Protein AF-A0AAV6MBS1-F1 (afdb_monomer_lite)

Radius of gyration: 17.61 Å; chains: 1; bounding box: 36×24×51 Å

InterPro domains:
  IPR006297 Elongation factor 4 [PTHR43512] (8-75)
  IPR013842 GTP-binding protein LepA, C-terminal [PF06421] (8-85)

Foldseek 3Di:
DVVQAVVVVVVLVVDDAAQEKDKDFDDDPPDTPDIDIRDHDDDPPCPPVDDDPPVVVVVSVVVSVVVRVVVVVVVVVVVVVVVVVVD

pLDDT: mean 77.74, std 15.32, range [30.72, 92.12]

Organism: NCBI:txid37648

Secondary structure (DSSP, 8-state):
-HHHHHHHHHHHHHSPPPSS-EEEEEEETTEEEEEEEEPPP---TTTT--S--HHHHHHHHHHHHHHHHHHHHHHHHHHHHHHHTT-

Sequence (87 aa):
MHHSITRIQSINKQIWQQMFEITIQAAFGSKIIARETISATRKNVLAKCYGGDVTRKRKLLEKQKEGKKWMNGLDLLIFLRKQFMKF

Structure (mmCIF, N/CA/C/O backbone):
data_AF-A0AAV6MBS1-F1
#
_entry.id   AF-A0AAV6MBS1-F1
#
loop_
_atom_site.group_PDB
_atom_site.id
_atom_site.type_symbol
_atom_site.label_atom_id
_atom_site.label_alt_id
_atom_site.label_comp_id
_atom_site.label_asym_id
_atom_site.label_entity_id
_atom_site.label_seq_id
_atom_site.pdbx_PDB_ins_code
_atom_site.Cartn_x
_atom_site.Cartn_y
_atom_site.Cartn_z
_atom_site.occupancy
_atom_site.B_iso_or_equiv
_atom_site.auth_seq_id
_atom_site.auth_comp_id
_atom_site.auth_asym_id
_atom_site.auth_atom_id
_atom_site.pdbx_PDB_model_num
ATOM 1 N N . MET A 1 1 ? -18.257 5.275 20.135 1.00 58.53 1 MET A N 1
ATOM 2 C CA . MET A 1 1 ? -17.888 5.215 18.698 1.00 58.53 1 MET A CA 1
ATOM 3 C C . MET A 1 1 ? -16.844 6.260 18.296 1.00 58.53 1 MET A C 1
ATOM 5 O O . MET A 1 1 ? -15.994 5.944 17.477 1.00 58.53 1 MET A O 1
ATOM 9 N N . HIS A 1 2 ? -16.831 7.467 18.878 1.00 65.94 2 HIS A N 1
ATOM 10 C CA . HIS A 1 2 ? -15.787 8.463 18.578 1.00 65.94 2 HIS A CA 1
ATOM 11 C C . HIS A 1 2 ? -14.365 8.010 18.940 1.00 65.94 2 HIS A C 1
ATOM 13 O O . HIS A 1 2 ? -13.464 8.127 18.116 1.00 65.94 2 HIS A O 1
ATOM 19 N N . HIS A 1 3 ? -14.170 7.398 20.114 1.00 76.12 3 HIS A N 1
ATOM 20 C CA . HIS A 1 3 ? -12.837 6.977 20.564 1.00 76.12 3 HIS A CA 1
ATOM 21 C C . HIS A 1 3 ? -12.116 6.035 19.590 1.00 76.12 3 HIS A C 1
ATOM 23 O O . HIS A 1 3 ? -10.905 6.147 19.426 1.00 76.12 3 HIS A O 1
ATOM 29 N N . SER A 1 4 ? -12.840 5.141 18.909 1.00 71.50 4 SER A N 1
ATOM 30 C CA . SER A 1 4 ? -12.251 4.202 17.948 1.00 71.50 4 SER A CA 1
ATOM 31 C C . SER A 1 4 ? -11.729 4.897 16.687 1.00 71.50 4 SER A C 1
ATOM 33 O O . SER A 1 4 ? -10.668 4.524 16.194 1.00 71.50 4 SER A O 1
ATOM 35 N N . ILE A 1 5 ? -12.412 5.940 16.205 1.00 77.88 5 ILE A N 1
ATOM 36 C CA . ILE A 1 5 ? -11.961 6.733 15.048 1.00 77.88 5 ILE A CA 1
ATOM 37 C C . ILE A 1 5 ? -10.713 7.535 15.430 1.00 77.88 5 ILE A C 1
ATOM 39 O O . ILE A 1 5 ? -9.698 7.480 14.738 1.00 77.88 5 ILE A O 1
ATOM 43 N N . THR A 1 6 ? -10.750 8.212 16.580 1.00 80.69 6 THR A N 1
ATOM 44 C CA . THR A 1 6 ? -9.631 9.029 17.072 1.00 80.69 6 THR A CA 1
ATOM 45 C C . THR A 1 6 ? -8.375 8.194 17.333 1.00 80.69 6 THR A C 1
ATOM 47 O O . THR A 1 6 ? -7.262 8.628 17.037 1.00 80.69 6 THR A O 1
ATOM 50 N N . ARG A 1 7 ? -8.534 6.971 17.858 1.00 81.62 7 ARG A N 1
ATOM 51 C CA . ARG A 1 7 ? -7.412 6.061 18.128 1.00 81.62 7 ARG A CA 1
ATOM 52 C C . ARG A 1 7 ? -6.693 5.664 16.839 1.00 81.62 7 ARG A C 1
ATOM 54 O O . ARG A 1 7 ? -5.468 5.710 16.806 1.00 81.62 7 ARG A O 1
ATOM 61 N N . ILE A 1 8 ? -7.439 5.322 15.788 1.00 81.81 8 ILE A N 1
ATOM 62 C CA . ILE A 1 8 ? -6.862 4.933 14.494 1.00 81.81 8 ILE A CA 1
ATOM 63 C C . ILE A 1 8 ? -6.111 6.107 13.856 1.00 81.81 8 ILE A C 1
ATOM 65 O O . ILE A 1 8 ? -4.964 5.927 13.459 1.00 81.81 8 ILE A O 1
ATOM 69 N N . GLN A 1 9 ? -6.676 7.318 13.889 1.00 82.62 9 GLN A N 1
ATOM 70 C CA . GLN A 1 9 ? -6.007 8.523 13.378 1.00 82.62 9 GLN A CA 1
ATOM 71 C C . GLN A 1 9 ? -4.684 8.822 14.101 1.00 82.62 9 GLN A C 1
ATOM 73 O O . GLN A 1 9 ? -3.708 9.245 13.482 1.00 82.62 9 GLN A O 1
ATOM 78 N N . SER A 1 10 ? -4.630 8.602 15.420 1.00 81.81 10 SER A N 1
ATOM 79 C CA . SER A 1 10 ? -3.390 8.740 16.192 1.00 81.81 10 SER A CA 1
ATOM 80 C C . SER A 1 10 ? -2.352 7.691 15.788 1.00 81.81 10 SER A C 1
ATOM 82 O O . SER A 1 10 ? -1.175 8.019 15.667 1.00 81.81 10 SER A O 1
ATOM 84 N N . ILE A 1 11 ? -2.782 6.444 15.572 1.00 81.88 11 ILE A N 1
ATOM 85 C CA . ILE A 1 11 ? -1.904 5.337 15.169 1.00 81.88 11 ILE A CA 1
ATOM 86 C C . ILE A 1 11 ? -1.365 5.571 13.752 1.00 81.88 11 ILE A C 1
ATOM 88 O O . ILE A 1 11 ? -0.171 5.387 13.523 1.00 81.88 11 ILE A O 1
ATOM 92 N N . ASN A 1 12 ? -2.202 6.046 12.824 1.00 79.94 12 ASN A N 1
ATOM 93 C CA . ASN A 1 12 ? -1.788 6.377 11.460 1.00 79.94 12 ASN A CA 1
ATOM 94 C C . ASN A 1 12 ? -0.637 7.400 11.443 1.00 79.94 12 ASN A C 1
ATOM 96 O O . ASN A 1 12 ? 0.337 7.230 10.721 1.00 79.94 12 ASN A 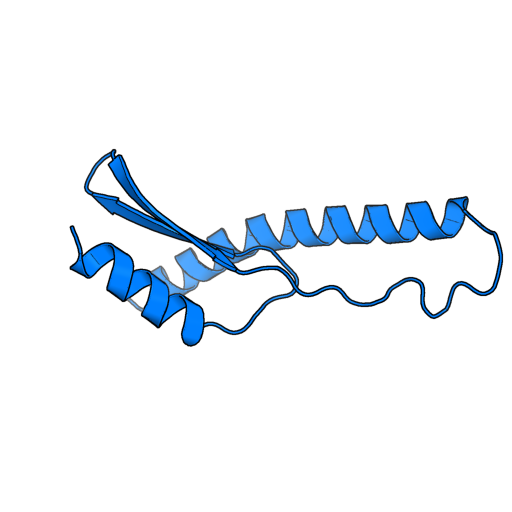O 1
ATOM 100 N N . LYS A 1 13 ? -0.691 8.422 12.306 1.00 82.00 13 LYS A N 1
ATOM 101 C CA . LYS A 1 13 ? 0.375 9.435 12.408 1.00 82.00 13 LYS A CA 1
ATOM 102 C C . LYS A 1 13 ? 1.700 8.898 12.954 1.00 82.00 13 LYS A C 1
ATOM 104 O O . LYS A 1 13 ? 2.739 9.489 12.682 1.00 82.00 13 LYS A O 1
ATOM 109 N N . GLN A 1 14 ? 1.672 7.837 13.758 1.00 83.44 14 GLN A N 1
ATOM 110 C CA . GLN A 1 14 ? 2.873 7.282 14.392 1.00 83.44 14 GLN A CA 1
ATOM 111 C C . GLN A 1 14 ? 3.565 6.219 13.534 1.00 83.44 14 GLN A C 1
ATOM 113 O O . GLN A 1 14 ? 4.764 5.992 13.690 1.00 83.44 14 GLN A O 1
ATOM 118 N N . ILE A 1 15 ? 2.828 5.555 12.645 1.00 80.69 15 ILE A N 1
ATOM 119 C CA . ILE A 1 15 ? 3.371 4.509 11.780 1.00 80.69 15 ILE A CA 1
ATOM 120 C C . ILE A 1 15 ? 4.048 5.157 10.569 1.00 80.69 15 ILE A C 1
ATOM 122 O O . ILE A 1 15 ? 3.457 5.972 9.863 1.00 80.69 15 ILE A O 1
ATOM 126 N N . TRP A 1 16 ? 5.300 4.778 10.302 1.00 81.31 16 TRP A N 1
ATOM 127 C CA . TRP A 1 16 ? 5.984 5.210 9.085 1.00 81.31 16 TRP A CA 1
ATOM 128 C C . TRP A 1 16 ? 5.301 4.635 7.834 1.00 81.31 16 TRP A C 1
ATOM 130 O O . TRP A 1 16 ? 4.671 3.577 7.864 1.00 81.31 16 TRP A O 1
ATOM 140 N N . GLN A 1 17 ? 5.469 5.285 6.685 1.00 83.19 17 GLN A N 1
ATOM 141 C CA . GLN A 1 17 ? 5.002 4.709 5.425 1.00 83.19 17 GLN A CA 1
ATOM 142 C C . GLN A 1 17 ? 5.962 3.614 4.953 1.00 83.19 17 GLN A C 1
ATOM 144 O O . GLN A 1 17 ? 7.163 3.844 4.810 1.00 83.19 17 GLN A O 1
ATOM 149 N N . GLN A 1 18 ? 5.433 2.427 4.661 1.00 85.50 18 GLN A N 1
ATOM 150 C CA . GLN A 1 18 ? 6.213 1.318 4.109 1.00 85.50 18 GLN A CA 1
ATOM 151 C C . GLN A 1 18 ? 6.052 1.217 2.589 1.00 85.50 18 GLN A C 1
ATOM 153 O O . GLN A 1 18 ? 5.263 1.927 1.965 1.00 85.50 18 GLN A O 1
ATOM 158 N N . MET A 1 19 ? 6.831 0.333 1.960 1.00 85.50 19 MET A N 1
ATOM 159 C CA . MET A 1 19 ? 6.785 0.120 0.505 1.00 85.50 19 MET A CA 1
ATOM 160 C C . MET A 1 19 ? 5.508 -0.589 0.033 1.00 85.50 19 MET A C 1
ATOM 162 O O . MET A 1 19 ? 5.303 -0.770 -1.172 1.00 85.50 19 MET A O 1
ATOM 166 N N . PHE A 1 20 ? 4.643 -0.980 0.957 1.00 83.88 20 PHE A N 1
ATOM 167 C CA . PHE A 1 20 ? 3.417 -1.717 0.721 1.00 83.88 20 PHE A CA 1
ATOM 168 C C . PHE A 1 20 ? 2.258 -1.086 1.503 1.00 83.88 20 PHE A C 1
ATOM 170 O O . PHE A 1 20 ? 2.457 -0.155 2.282 1.00 83.88 20 PHE A O 1
ATOM 177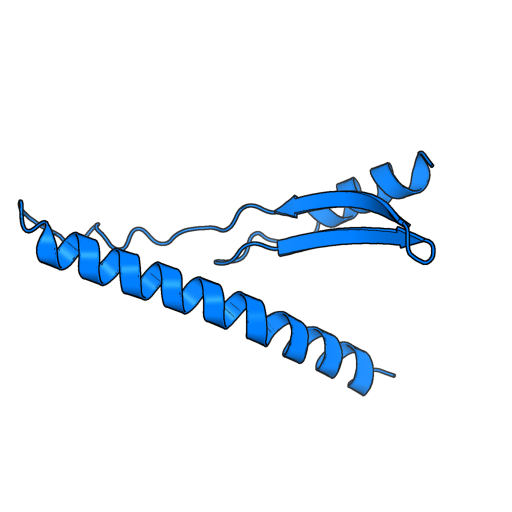 N N . GLU A 1 21 ? 1.040 -1.503 1.182 1.00 84.19 21 GLU A N 1
ATOM 178 C CA . GLU A 1 21 ? -0.174 -0.873 1.697 1.00 84.19 21 GLU A CA 1
ATOM 179 C C . GLU A 1 21 ? -0.526 -1.472 3.055 1.00 84.19 21 GLU A 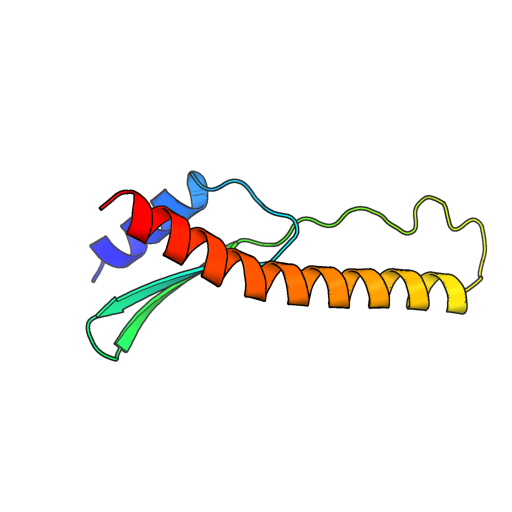C 1
ATOM 181 O O . GLU A 1 21 ? -0.672 -2.688 3.173 1.00 84.19 21 GLU A O 1
ATOM 186 N N . ILE A 1 22 ? -0.671 -0.621 4.070 1.00 83.75 22 ILE A N 1
ATOM 187 C CA . ILE A 1 22 ? -1.026 -1.057 5.422 1.00 83.75 22 ILE A CA 1
ATOM 188 C C . ILE A 1 22 ? -2.466 -0.646 5.685 1.00 83.75 22 ILE A C 1
ATOM 190 O O . ILE A 1 22 ? -2.797 0.540 5.680 1.00 83.75 22 ILE A O 1
ATOM 194 N N . THR A 1 23 ? -3.325 -1.625 5.949 1.00 82.81 23 THR A N 1
ATOM 195 C CA . THR A 1 23 ? -4.713 -1.379 6.346 1.00 82.81 23 THR A CA 1
ATOM 196 C C . THR A 1 23 ? -4.856 -1.553 7.849 1.00 82.81 23 THR A C 1
ATOM 198 O O . THR A 1 23 ? -4.655 -2.651 8.365 1.00 82.81 23 THR A O 1
ATOM 201 N N . ILE A 1 24 ? -5.248 -0.490 8.544 1.00 82.75 24 ILE A N 1
ATOM 202 C CA . ILE A 1 24 ? -5.521 -0.498 9.981 1.00 82.75 24 ILE A CA 1
ATOM 203 C C . ILE A 1 24 ? -7.031 -0.559 10.159 1.00 82.75 24 ILE A C 1
ATOM 205 O O . ILE A 1 24 ? -7.777 0.220 9.561 1.00 82.75 24 ILE A O 1
ATOM 209 N N . GLN A 1 25 ? -7.495 -1.506 10.966 1.00 81.44 25 GLN A N 1
ATOM 210 C CA . GLN A 1 25 ? -8.916 -1.723 11.208 1.00 81.44 25 GLN A CA 1
ATOM 211 C C . GLN A 1 25 ? -9.170 -1.853 12.705 1.00 81.44 25 GLN A C 1
ATOM 213 O O . GLN A 1 25 ? -8.441 -2.550 13.406 1.00 81.44 25 GLN A O 1
ATOM 218 N N . ALA A 1 26 ? -10.228 -1.202 13.182 1.00 82.06 26 ALA A N 1
ATOM 219 C CA . ALA A 1 26 ? -10.805 -1.458 14.493 1.00 82.06 26 ALA A CA 1
ATOM 220 C C . ALA A 1 26 ? -12.127 -2.198 14.292 1.00 82.06 26 ALA A C 1
ATOM 222 O O . ALA A 1 26 ? -13.058 -1.675 13.669 1.00 82.06 26 ALA A O 1
ATOM 223 N N . ALA A 1 27 ? -12.202 -3.411 14.827 1.00 82.75 27 ALA A N 1
ATOM 224 C CA . ALA A 1 27 ? -13.398 -4.239 14.814 1.00 82.75 27 ALA A CA 1
ATOM 225 C C . ALA A 1 27 ? -13.898 -4.468 16.243 1.00 82.75 27 ALA A C 1
ATOM 227 O O . ALA A 1 27 ? -13.111 -4.520 17.187 1.00 82.75 27 ALA A O 1
ATOM 228 N N . PHE A 1 28 ? -15.211 -4.609 16.388 1.00 82.50 28 PHE A N 1
ATOM 229 C CA . PHE A 1 28 ? -15.844 -5.097 17.608 1.00 82.50 28 PHE A CA 1
ATOM 230 C C . PHE A 1 28 ? -16.717 -6.292 17.236 1.00 82.50 28 PHE A C 1
ATOM 232 O O . PHE A 1 28 ? -17.679 -6.158 16.474 1.00 82.50 28 PHE A O 1
ATOM 239 N N . GLY A 1 29 ? -16.337 -7.474 17.724 1.00 83.94 29 GLY A N 1
ATOM 240 C CA . GLY A 1 29 ? -16.902 -8.734 17.247 1.00 83.94 29 GLY A CA 1
ATOM 241 C C . GLY A 1 29 ? -16.705 -8.887 15.735 1.00 83.94 29 GLY A C 1
ATOM 242 O O . GLY A 1 29 ? -15.589 -8.774 15.233 1.00 83.94 29 GLY A O 1
ATOM 243 N N . SER A 1 30 ? -17.800 -9.105 15.005 1.00 84.81 30 SER A N 1
ATOM 244 C CA . SER A 1 30 ? -17.821 -9.275 13.545 1.00 84.81 30 SER A CA 1
ATOM 245 C C . SER A 1 30 ? -17.966 -7.970 12.750 1.00 84.81 30 SER A C 1
ATOM 247 O O . SER A 1 30 ? -17.863 -7.989 11.523 1.00 84.81 30 SER A O 1
ATOM 249 N N . LYS A 1 31 ? -18.200 -6.826 13.409 1.00 82.81 31 LYS A N 1
ATOM 250 C CA . LYS A 1 31 ? -18.423 -5.541 12.732 1.00 82.81 31 LYS A CA 1
ATOM 251 C C . LYS A 1 31 ? -17.173 -4.664 12.778 1.00 82.81 31 LYS A C 1
ATOM 253 O O . LYS A 1 31 ? -16.669 -4.329 13.850 1.00 82.81 31 LYS A O 1
ATOM 258 N N . ILE A 1 32 ? -16.714 -4.227 11.605 1.00 83.19 32 ILE A N 1
ATOM 259 C CA . ILE A 1 32 ? -15.651 -3.223 11.472 1.00 83.19 32 ILE A CA 1
ATOM 260 C C . ILE A 1 32 ? -16.258 -1.843 11.756 1.00 83.19 32 ILE A C 1
ATOM 262 O O . ILE A 1 32 ? -17.221 -1.441 11.104 1.00 83.19 32 ILE A O 1
ATOM 266 N N . ILE A 1 33 ? -15.715 -1.132 12.745 1.00 84.19 33 ILE A N 1
ATOM 267 C CA . ILE A 1 33 ? -16.217 0.177 13.194 1.00 84.19 33 ILE A CA 1
ATOM 268 C C . ILE A 1 33 ? -15.484 1.315 12.482 1.00 84.19 33 ILE A C 1
ATOM 270 O O . ILE A 1 33 ? -16.092 2.331 12.158 1.00 84.19 33 ILE A O 1
ATOM 274 N N . ALA A 1 34 ? -14.180 1.162 12.247 1.00 83.75 34 ALA A N 1
ATOM 275 C CA . ALA A 1 34 ? -13.367 2.164 11.572 1.00 83.75 34 ALA A CA 1
ATOM 276 C C . ALA A 1 34 ? -12.192 1.508 10.836 1.00 83.75 34 ALA A C 1
ATOM 278 O O . ALA A 1 34 ? -11.625 0.515 11.300 1.00 83.75 34 ALA A O 1
ATOM 279 N N . ARG A 1 35 ? -11.846 2.071 9.676 1.00 85.62 35 ARG A N 1
ATOM 280 C CA . ARG A 1 35 ? -10.770 1.603 8.799 1.00 85.62 35 ARG A CA 1
ATOM 281 C C . ARG A 1 35 ? -10.011 2.798 8.251 1.00 85.62 35 ARG A C 1
ATOM 283 O O . ARG A 1 35 ? -10.623 3.720 7.724 1.00 85.62 35 ARG A O 1
ATOM 290 N N . GLU A 1 36 ? -8.692 2.734 8.319 1.00 85.06 36 GLU A N 1
ATOM 291 C CA . GLU A 1 36 ? -7.801 3.700 7.685 1.00 85.06 36 GLU A CA 1
ATOM 292 C C . GLU A 1 36 ? -6.705 2.946 6.932 1.00 85.06 36 GLU A C 1
ATOM 294 O O . GLU A 1 36 ? -6.319 1.837 7.309 1.00 85.06 36 GLU A O 1
ATOM 299 N N . THR A 1 37 ? -6.255 3.508 5.815 1.00 86.12 37 THR A N 1
ATOM 300 C CA . THR A 1 37 ? -5.276 2.862 4.937 1.00 86.12 37 THR A CA 1
ATOM 301 C C . THR A 1 37 ? -4.094 3.791 4.742 1.00 86.12 37 THR A C 1
ATOM 303 O O . THR A 1 37 ? -4.265 4.930 4.309 1.00 86.12 37 THR A O 1
ATOM 306 N N . ILE A 1 38 ? -2.898 3.299 5.049 1.00 86.19 38 ILE A N 1
ATOM 307 C CA . ILE A 1 38 ? -1.648 4.030 4.861 1.00 86.19 38 ILE A CA 1
ATOM 308 C C . ILE A 1 38 ? -1.146 3.760 3.448 1.00 86.19 38 ILE A C 1
ATOM 310 O O . ILE A 1 38 ? -0.920 2.612 3.055 1.00 86.19 38 ILE A O 1
ATOM 314 N N . SER A 1 39 ? -0.961 4.835 2.681 1.00 84.94 39 SER A N 1
ATOM 315 C CA . SER A 1 39 ? -0.460 4.756 1.313 1.00 84.94 39 SER A CA 1
ATOM 316 C C . SER A 1 39 ? 0.962 4.202 1.265 1.00 84.94 39 SER A C 1
ATOM 318 O O . SER A 1 39 ? 1.847 4.648 1.998 1.00 84.94 39 SER A O 1
ATOM 320 N N . ALA A 1 40 ? 1.192 3.284 0.332 1.00 87.50 40 ALA A N 1
ATOM 321 C CA . ALA A 1 40 ? 2.496 2.688 0.105 1.00 87.50 40 ALA A CA 1
ATOM 322 C C . ALA A 1 40 ? 3.438 3.639 -0.643 1.00 87.50 40 ALA A C 1
ATOM 324 O O . ALA A 1 40 ? 3.098 4.154 -1.713 1.00 87.50 40 ALA A O 1
ATOM 325 N N . THR A 1 41 ? 4.681 3.754 -0.187 1.00 87.62 41 THR A N 1
ATOM 326 C CA . THR A 1 41 ? 5.723 4.433 -0.962 1.00 87.62 41 THR A CA 1
ATOM 327 C C . THR A 1 41 ? 6.147 3.587 -2.170 1.00 87.62 41 THR A C 1
ATOM 329 O O . THR A 1 41 ? 6.000 2.357 -2.220 1.00 87.62 41 THR A O 1
ATOM 332 N N . ARG A 1 42 ? 6.639 4.248 -3.221 1.00 86.00 42 ARG A N 1
ATOM 333 C CA . ARG A 1 42 ? 7.129 3.607 -4.448 1.00 86.00 42 ARG A CA 1
ATOM 334 C C . ARG A 1 42 ? 8.524 4.122 -4.763 1.00 86.00 42 ARG A C 1
ATOM 336 O O . ARG A 1 42 ? 8.728 5.315 -4.944 1.00 86.00 42 ARG A O 1
ATOM 343 N N . LYS A 1 43 ? 9.459 3.196 -4.974 1.00 88.44 43 LYS A N 1
ATOM 344 C CA . LYS A 1 43 ? 10.722 3.506 -5.648 1.00 88.44 43 LYS A CA 1
ATOM 345 C C . LYS A 1 43 ? 10.461 3.810 -7.125 1.00 88.44 43 LYS A C 1
ATOM 347 O O . LYS A 1 43 ? 9.757 3.044 -7.793 1.00 88.44 43 LYS A O 1
ATOM 352 N N . ASN A 1 44 ? 11.071 4.874 -7.648 1.00 88.25 44 ASN A N 1
ATOM 353 C CA . ASN A 1 44 ? 11.054 5.168 -9.079 1.00 88.25 44 ASN A CA 1
ATOM 354 C C . ASN A 1 44 ? 11.952 4.175 -9.842 1.00 88.25 44 ASN A C 1
ATOM 356 O O . ASN A 1 44 ? 13.139 4.408 -10.061 1.00 88.25 44 ASN A O 1
ATOM 360 N N . VAL A 1 45 ? 11.377 3.035 -10.229 1.00 85.62 45 VAL A N 1
ATOM 361 C CA . VAL A 1 45 ? 12.066 1.977 -10.991 1.00 85.62 45 VAL A CA 1
ATOM 362 C C . VAL A 1 45 ? 12.349 2.370 -12.444 1.00 85.62 45 VAL A C 1
ATOM 364 O O . VAL A 1 45 ? 13.171 1.738 -13.101 1.00 85.62 45 VAL A O 1
ATOM 367 N N . LEU A 1 46 ? 11.700 3.425 -12.945 1.00 86.25 46 LEU A N 1
ATOM 368 C CA . LEU A 1 46 ? 11.808 3.867 -14.334 1.00 86.25 46 LEU A CA 1
ATOM 369 C C . LEU A 1 46 ? 12.932 4.882 -14.560 1.00 86.25 46 LEU A C 1
ATOM 371 O O . LEU A 1 46 ? 13.239 5.178 -15.708 1.00 86.25 46 LEU A O 1
ATOM 375 N N . ALA A 1 47 ? 13.589 5.367 -13.504 1.00 86.62 47 ALA A N 1
ATOM 376 C CA . ALA A 1 47 ? 14.620 6.405 -13.598 1.00 86.62 47 ALA A CA 1
ATOM 377 C C . ALA A 1 47 ? 15.801 6.042 -14.526 1.00 86.62 47 ALA A C 1
ATOM 379 O O . ALA A 1 47 ? 16.403 6.923 -15.122 1.00 86.62 47 ALA A O 1
ATOM 380 N N . LYS A 1 48 ? 16.111 4.745 -14.679 1.00 83.44 48 LYS A N 1
ATOM 381 C CA . LYS A 1 48 ? 17.173 4.235 -15.573 1.00 83.44 48 LYS A CA 1
ATOM 382 C C . LYS A 1 48 ? 16.658 3.788 -16.950 1.00 83.44 48 LYS A C 1
ATOM 384 O O . LYS A 1 48 ? 17.396 3.205 -17.746 1.00 83.44 48 LYS A O 1
ATOM 389 N N . CYS A 1 49 ? 15.366 3.961 -17.221 1.00 85.56 49 CYS A N 1
ATOM 390 C CA . CYS A 1 49 ? 14.775 3.630 -18.512 1.00 85.56 49 CYS A CA 1
ATOM 391 C C . CYS A 1 49 ? 14.946 4.814 -19.463 1.00 85.56 49 CYS A C 1
ATOM 393 O O . CYS A 1 49 ? 14.022 5.596 -19.665 1.00 85.56 49 CYS A O 1
ATOM 395 N N . TYR A 1 50 ? 16.135 4.929 -20.047 1.00 74.38 50 TYR A N 1
ATOM 396 C CA . TYR A 1 50 ? 16.400 5.859 -21.137 1.00 74.38 50 TYR A CA 1
ATOM 397 C C . TYR A 1 50 ? 15.753 5.293 -22.414 1.00 74.38 50 TYR A C 1
ATOM 399 O O . TYR A 1 50 ? 16.144 4.224 -22.880 1.00 74.38 50 TYR A O 1
ATOM 407 N N . GLY A 1 51 ? 14.692 5.939 -22.910 1.00 81.44 51 GLY A N 1
ATOM 408 C CA . GLY A 1 51 ? 14.030 5.590 -24.175 1.00 81.44 51 GLY A CA 1
ATOM 409 C C . GLY A 1 51 ? 12.578 5.085 -24.096 1.00 81.44 51 GLY A C 1
ATOM 410 O O . GLY A 1 51 ? 11.929 5.032 -23.041 1.00 81.44 51 GLY A O 1
ATOM 411 N N . GLY A 1 52 ? 12.061 4.734 -25.276 1.00 82.62 52 GLY A N 1
ATOM 412 C CA . GLY A 1 52 ? 10.672 4.339 -25.543 1.00 82.62 52 GLY A CA 1
ATOM 413 C C . GLY A 1 52 ? 10.360 2.850 -25.372 1.00 82.62 52 GLY A C 1
ATOM 414 O O . GLY A 1 52 ? 9.300 2.413 -25.799 1.00 82.62 52 GLY A O 1
ATOM 415 N N . ASP A 1 53 ? 11.244 2.062 -24.754 1.00 83.00 53 ASP A N 1
ATOM 416 C CA . ASP A 1 53 ? 11.033 0.622 -24.543 1.00 83.0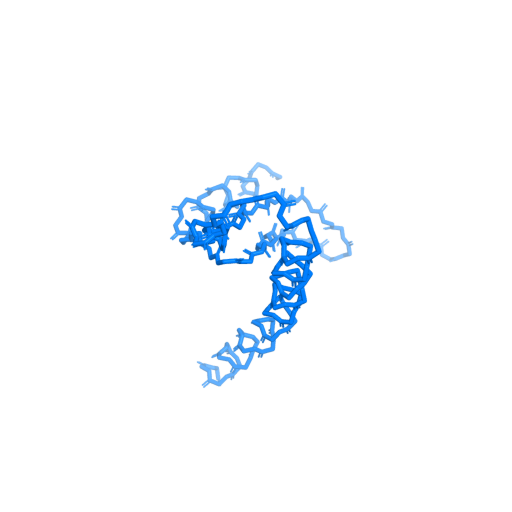0 53 ASP A CA 1
ATOM 417 C C . ASP A 1 53 ? 9.906 0.360 -23.522 1.00 83.00 53 ASP A C 1
ATOM 419 O O . ASP A 1 53 ? 10.114 0.277 -22.305 1.00 83.00 53 ASP A O 1
ATOM 423 N N . VAL A 1 54 ? 8.677 0.261 -24.035 1.00 85.62 54 VAL A N 1
ATOM 424 C CA . VAL A 1 54 ? 7.453 0.005 -23.263 1.00 85.62 54 VAL A CA 1
ATOM 425 C C . VAL A 1 54 ? 7.496 -1.372 -22.601 1.00 85.62 54 VAL A C 1
ATOM 427 O O . VAL A 1 54 ? 7.020 -1.532 -21.473 1.00 85.62 54 VAL A O 1
ATOM 430 N N . THR A 1 55 ? 8.104 -2.357 -23.261 1.00 89.50 55 THR A N 1
ATOM 431 C CA . THR A 1 55 ? 8.185 -3.738 -22.779 1.00 89.50 55 THR A CA 1
ATOM 432 C C . THR A 1 55 ? 9.006 -3.818 -21.496 1.00 89.50 55 THR A C 1
ATOM 434 O O . THR A 1 55 ? 8.562 -4.420 -20.514 1.00 89.50 55 THR A O 1
ATOM 437 N N . ARG A 1 56 ? 10.163 -3.149 -21.436 1.00 88.69 56 ARG A N 1
ATOM 438 C CA . ARG A 1 56 ? 10.993 -3.102 -20.221 1.00 88.69 56 ARG A CA 1
ATOM 439 C C . ARG A 1 56 ? 10.313 -2.354 -19.076 1.00 88.69 56 ARG A C 1
ATOM 441 O O . ARG A 1 56 ? 10.363 -2.825 -17.938 1.00 88.69 56 ARG A O 1
ATOM 448 N N . LYS A 1 57 ? 9.619 -1.246 -19.365 1.00 89.81 57 LYS A N 1
ATOM 449 C CA . LYS A 1 57 ? 8.839 -0.506 -18.354 1.00 89.81 57 LYS A CA 1
ATOM 450 C C . LYS A 1 57 ? 7.748 -1.388 -17.739 1.00 89.81 57 LYS A C 1
ATOM 452 O O . LYS A 1 57 ? 7.630 -1.432 -16.516 1.00 89.81 57 LYS A O 1
ATOM 457 N N . ARG A 1 58 ? 6.994 -2.132 -18.558 1.00 91.19 58 ARG A N 1
ATOM 458 C CA . ARG A 1 58 ? 5.944 -3.056 -18.085 1.00 91.19 58 ARG A CA 1
ATOM 459 C C . ARG A 1 58 ? 6.510 -4.158 -17.193 1.00 91.19 58 ARG A C 1
ATOM 461 O O . ARG A 1 58 ? 6.049 -4.290 -16.063 1.00 91.19 58 ARG A O 1
ATOM 468 N N . LYS A 1 59 ? 7.575 -4.840 -17.631 1.00 91.94 59 LYS A N 1
ATOM 469 C CA . LYS A 1 59 ? 8.241 -5.895 -16.843 1.00 91.94 59 LYS A CA 1
ATOM 470 C C . LYS A 1 59 ? 8.688 -5.406 -15.460 1.00 91.94 59 LYS A C 1
ATOM 472 O O . LYS A 1 59 ? 8.530 -6.110 -14.467 1.00 91.94 59 LYS A O 1
ATOM 477 N N . LEU A 1 60 ? 9.240 -4.193 -15.369 1.00 91.31 60 LEU A N 1
ATOM 478 C CA . LEU A 1 60 ? 9.658 -3.610 -14.086 1.00 91.31 60 LEU A CA 1
ATOM 479 C C . LEU A 1 60 ? 8.468 -3.289 -13.173 1.00 91.31 60 LEU A C 1
ATOM 481 O O . LEU A 1 60 ? 8.544 -3.492 -11.960 1.00 91.31 60 LEU A O 1
ATOM 485 N N . LEU A 1 61 ? 7.371 -2.792 -13.744 1.00 90.00 61 LEU A N 1
ATOM 486 C CA . LEU A 1 61 ? 6.152 -2.486 -12.998 1.00 90.00 61 LEU A CA 1
ATOM 487 C C . LEU A 1 61 ? 5.441 -3.755 -12.511 1.00 90.00 61 LEU A C 1
ATOM 489 O O . LEU A 1 61 ? 4.921 -3.750 -11.397 1.00 90.00 61 LEU A O 1
ATOM 493 N N . GLU A 1 62 ? 5.440 -4.830 -13.297 1.00 92.12 62 GLU A N 1
ATOM 494 C CA . GLU A 1 62 ? 4.884 -6.132 -12.902 1.00 92.12 62 GLU A CA 1
ATOM 495 C C . GLU A 1 62 ? 5.659 -6.747 -11.739 1.00 92.12 62 GLU A C 1
ATOM 497 O O . GLU A 1 62 ? 5.060 -7.022 -10.699 1.00 92.12 62 GLU A O 1
ATOM 502 N N . LYS A 1 63 ? 6.995 -6.801 -11.827 1.00 91.38 63 LYS A N 1
ATOM 503 C CA . LYS A 1 63 ? 7.846 -7.246 -10.709 1.00 91.38 63 LYS A CA 1
ATOM 504 C C . LYS A 1 63 ? 7.602 -6.441 -9.434 1.00 91.38 63 L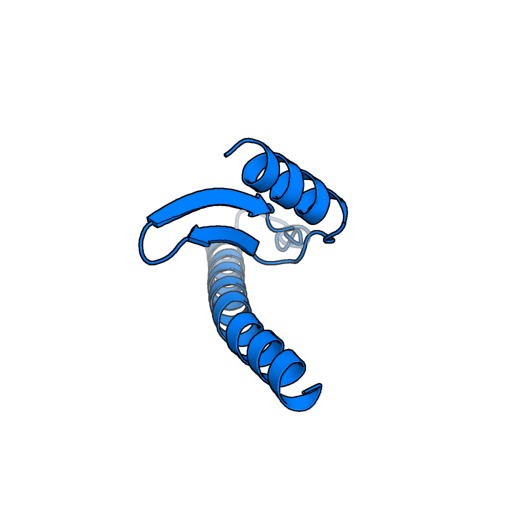YS A C 1
ATOM 506 O O . LYS A 1 63 ? 7.578 -6.986 -8.334 1.00 91.38 63 LYS A O 1
ATOM 511 N N . GLN A 1 64 ? 7.402 -5.127 -9.566 1.00 89.69 64 GLN A N 1
ATOM 512 C CA . GLN A 1 64 ? 7.102 -4.277 -8.416 1.00 89.69 64 GLN A CA 1
ATOM 513 C C . GLN A 1 64 ? 5.733 -4.601 -7.799 1.00 89.69 64 GLN A C 1
ATOM 515 O O . GLN A 1 64 ? 5.602 -4.577 -6.576 1.00 89.69 64 GLN A O 1
ATOM 520 N N . LYS A 1 65 ? 4.715 -4.898 -8.617 1.00 89.62 65 LYS A N 1
ATOM 521 C CA . LYS A 1 65 ? 3.387 -5.304 -8.131 1.00 89.62 65 LYS A CA 1
ATOM 522 C C . LYS A 1 65 ? 3.449 -6.639 -7.392 1.00 89.62 65 LYS A C 1
ATOM 524 O O . LYS A 1 65 ? 2.882 -6.745 -6.309 1.00 89.62 65 LYS A O 1
ATOM 529 N N . GLU A 1 66 ? 4.146 -7.626 -7.944 1.00 90.00 66 GLU A N 1
ATOM 530 C CA . GLU A 1 66 ? 4.329 -8.942 -7.317 1.00 90.00 66 GLU A CA 1
ATOM 531 C C . GLU A 1 66 ? 5.076 -8.836 -5.988 1.00 90.00 66 GLU A C 1
ATOM 533 O O . GLU A 1 66 ? 4.597 -9.344 -4.975 1.00 90.00 66 GLU A O 1
ATOM 538 N N . GLY A 1 67 ? 6.176 -8.077 -5.955 1.00 88.50 67 GLY A N 1
ATOM 539 C CA . GLY A 1 67 ? 6.921 -7.829 -4.722 1.00 88.50 67 GLY A CA 1
ATOM 540 C C . GLY A 1 67 ? 6.057 -7.184 -3.636 1.00 88.50 67 GLY A C 1
ATOM 541 O O . GLY A 1 67 ? 6.087 -7.623 -2.490 1.00 88.50 67 GLY A O 1
ATOM 542 N N . LYS A 1 68 ? 5.226 -6.187 -3.983 1.00 86.69 68 LYS A N 1
ATOM 543 C CA . LYS A 1 68 ? 4.294 -5.567 -3.022 1.00 86.69 68 LYS A CA 1
ATOM 544 C C . LYS A 1 68 ? 3.242 -6.548 -2.495 1.00 86.69 68 LYS A C 1
ATOM 546 O O . LYS A 1 68 ? 2.969 -6.535 -1.300 1.00 86.69 68 LYS A O 1
ATOM 551 N N . LYS A 1 69 ? 2.680 -7.409 -3.352 1.00 85.69 69 LYS A N 1
ATOM 552 C CA . LYS A 1 69 ? 1.714 -8.441 -2.931 1.00 85.69 69 LYS A CA 1
ATOM 553 C C . LYS A 1 69 ? 2.338 -9.446 -1.964 1.00 85.69 69 LYS A C 1
ATOM 555 O O . LYS A 1 69 ? 1.703 -9.821 -0.985 1.00 85.69 69 LYS A O 1
ATOM 560 N N . TRP A 1 70 ? 3.574 -9.858 -2.228 1.00 83.19 70 TRP A N 1
ATOM 561 C CA . TRP A 1 70 ? 4.289 -10.802 -1.374 1.00 83.19 70 TRP A CA 1
ATOM 562 C C . TRP A 1 70 ? 4.645 -10.199 -0.008 1.00 83.19 70 TRP A C 1
ATOM 564 O O . TRP A 1 70 ? 4.410 -10.839 1.015 1.00 83.19 70 TRP A O 1
ATOM 574 N N . MET A 1 71 ? 5.114 -8.942 0.024 1.00 81.75 71 MET A N 1
ATOM 575 C CA . MET A 1 71 ? 5.388 -8.222 1.279 1.00 81.75 71 MET A CA 1
ATOM 576 C C . MET A 1 71 ? 4.130 -8.083 2.149 1.00 81.75 71 MET A C 1
ATOM 578 O O . MET A 1 71 ? 4.182 -8.399 3.333 1.00 81.75 71 MET A O 1
ATOM 582 N N . ASN A 1 72 ? 2.978 -7.741 1.552 1.00 79.88 72 ASN A N 1
ATOM 583 C CA . ASN A 1 72 ? 1.700 -7.688 2.276 1.00 79.88 72 ASN A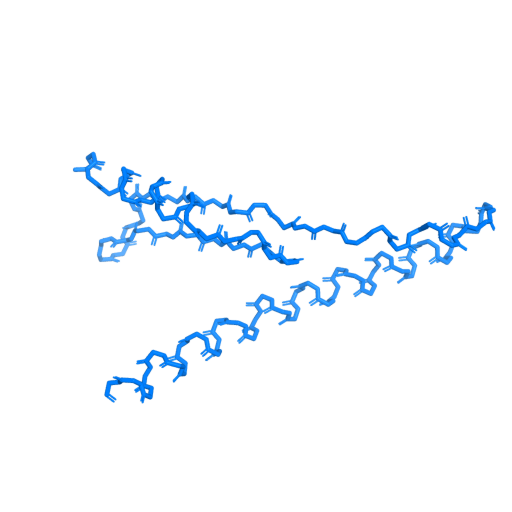 CA 1
ATOM 584 C C . ASN A 1 72 ? 1.366 -9.008 2.996 1.00 79.88 72 ASN A C 1
ATOM 586 O O . ASN A 1 72 ? 0.848 -8.989 4.110 1.00 79.88 72 ASN A O 1
ATOM 590 N N . GLY A 1 73 ? 1.629 -10.153 2.357 1.00 74.56 73 GLY A N 1
ATOM 591 C CA . GLY A 1 73 ? 1.320 -11.466 2.927 1.00 74.56 73 GLY A CA 1
ATOM 592 C C . GLY A 1 73 ? 2.263 -11.873 4.061 1.00 74.56 73 GLY A C 1
ATOM 593 O O . GLY A 1 73 ? 1.821 -12.431 5.065 1.00 74.56 73 GLY A O 1
ATOM 594 N N . LEU A 1 74 ? 3.559 -11.583 3.923 1.00 65.62 74 LEU A N 1
ATOM 595 C CA . LEU A 1 74 ? 4.560 -11.948 4.925 1.00 65.62 74 LEU A CA 1
ATOM 596 C C . LEU A 1 74 ? 4.517 -11.089 6.182 1.00 65.62 74 LEU A C 1
ATOM 598 O O . LEU A 1 74 ? 4.724 -11.619 7.272 1.00 65.62 74 LEU A O 1
ATOM 602 N N . ASP A 1 75 ? 4.255 -9.791 6.062 1.00 57.72 75 ASP A N 1
ATOM 603 C CA . ASP A 1 75 ? 4.268 -8.914 7.233 1.00 57.72 75 ASP A CA 1
ATOM 604 C C . ASP A 1 75 ? 3.125 -9.221 8.205 1.00 57.72 75 ASP A C 1
ATOM 606 O O . ASP A 1 75 ? 3.318 -9.111 9.417 1.00 57.72 75 ASP A O 1
ATOM 610 N N . LEU A 1 76 ? 1.988 -9.736 7.718 1.00 60.12 76 LEU A N 1
ATOM 611 C CA . LEU A 1 76 ? 0.946 -10.292 8.585 1.00 60.12 76 LEU A CA 1
ATOM 612 C C . LEU A 1 76 ? 1.494 -11.459 9.430 1.00 60.12 76 LEU A C 1
ATOM 614 O O . LEU A 1 76 ? 1.288 -11.499 10.642 1.00 60.12 76 LEU A O 1
ATOM 618 N N . LEU A 1 77 ? 2.251 -12.374 8.815 1.00 53.47 77 LEU A N 1
ATOM 619 C CA . LEU A 1 77 ? 2.849 -13.537 9.481 1.00 53.47 77 LEU A CA 1
ATOM 620 C C . LEU A 1 77 ? 3.954 -13.132 10.476 1.00 53.47 77 LEU A C 1
ATOM 622 O O . LEU A 1 77 ? 4.019 -13.662 11.587 1.00 53.47 77 LEU A O 1
ATOM 626 N N . ILE A 1 78 ? 4.819 -12.184 10.101 1.00 51.94 78 ILE A N 1
ATOM 627 C CA . ILE A 1 78 ? 5.937 -11.712 10.934 1.00 51.94 78 ILE A CA 1
ATOM 628 C C . ILE A 1 78 ? 5.428 -10.885 12.120 1.00 51.94 78 ILE A C 1
ATOM 630 O O . ILE A 1 78 ? 5.926 -11.065 13.234 1.00 51.94 78 ILE A O 1
ATOM 634 N N . PHE A 1 79 ? 4.439 -10.006 11.919 1.00 56.66 79 PHE A N 1
ATOM 635 C CA . PHE A 1 79 ? 3.827 -9.227 12.999 1.00 56.66 79 PHE A CA 1
ATOM 636 C C . PHE A 1 79 ? 3.129 -10.140 14.012 1.00 56.66 79 PHE A C 1
ATOM 638 O O . PHE A 1 79 ? 3.388 -10.027 15.211 1.00 56.66 79 PHE A O 1
ATOM 645 N N . LEU A 1 80 ? 2.334 -11.108 13.537 1.00 43.97 80 LEU A N 1
ATOM 646 C CA . LEU A 1 80 ? 1.696 -12.112 14.394 1.00 43.97 80 LEU A CA 1
ATOM 647 C C . LEU A 1 80 ? 2.732 -12.914 15.190 1.00 43.97 80 LEU A C 1
ATOM 649 O O . LEU A 1 80 ? 2.594 -13.052 16.403 1.00 43.97 80 LEU A O 1
ATOM 653 N N . ARG A 1 81 ? 3.814 -13.370 14.548 1.00 30.72 81 ARG A N 1
ATOM 654 C CA . ARG A 1 81 ? 4.877 -14.145 15.206 1.00 30.72 81 ARG A CA 1
ATOM 655 C C . ARG A 1 81 ? 5.684 -13.326 16.223 1.00 30.72 81 ARG A C 1
ATOM 657 O O . ARG A 1 81 ? 6.024 -13.849 17.280 1.00 30.72 81 ARG A O 1
ATOM 664 N N . LYS A 1 82 ? 5.977 -12.049 15.945 1.00 36.16 82 LYS A N 1
ATOM 665 C CA . LYS A 1 82 ? 6.649 -11.148 16.904 1.00 36.16 82 LYS A CA 1
ATOM 666 C C . LYS A 1 82 ? 5.782 -10.847 18.120 1.00 36.16 82 LYS A C 1
ATOM 668 O O . LYS A 1 82 ? 6.319 -10.731 19.215 1.00 36.16 82 LYS A O 1
ATOM 673 N N . GLN A 1 83 ? 4.476 -10.696 17.925 1.00 42.88 83 GLN A N 1
ATOM 674 C CA . GLN A 1 83 ? 3.540 -10.427 19.011 1.00 42.88 83 GLN A CA 1
ATOM 675 C C . GLN A 1 83 ? 3.312 -11.682 19.870 1.00 42.88 83 GLN A C 1
ATOM 677 O O . GLN A 1 83 ? 3.262 -11.562 21.087 1.00 42.88 83 GLN A O 1
ATOM 682 N N . PHE A 1 84 ? 3.287 -12.875 19.261 1.00 37.09 84 PHE A N 1
ATOM 683 C CA . PHE A 1 84 ? 3.186 -14.152 19.979 1.00 37.09 84 PHE A CA 1
ATOM 684 C C . PHE A 1 84 ? 4.450 -14.547 20.752 1.00 37.09 84 PHE A C 1
ATOM 686 O O . PHE A 1 84 ? 4.320 -15.122 21.816 1.00 37.09 84 PHE A O 1
ATOM 693 N N . MET A 1 85 ? 5.661 -14.255 20.260 1.00 38.88 85 MET A N 1
ATOM 694 C CA . MET A 1 85 ? 6.900 -14.577 20.999 1.00 38.88 85 MET A CA 1
ATOM 695 C C . MET A 1 85 ? 7.278 -13.540 22.070 1.00 38.88 85 MET A C 1
ATOM 697 O O . MET A 1 85 ? 8.256 -13.731 22.786 1.00 38.88 85 MET A O 1
ATOM 701 N N . LYS A 1 86 ? 6.558 -12.414 22.144 1.00 34.06 86 LYS A N 1
ATOM 702 C CA . LYS A 1 86 ? 6.700 -11.416 23.219 1.00 34.06 86 LYS A CA 1
ATOM 703 C C . LYS A 1 86 ? 5.698 -11.617 24.363 1.00 34.06 86 LYS A C 1
ATOM 705 O O . LYS A 1 86 ? 5.762 -10.853 25.323 1.00 34.06 86 LYS A O 1
ATOM 710 N N . PHE A 1 87 ? 4.804 -12.594 24.230 1.00 37.34 87 PHE A N 1
ATOM 711 C CA . PHE A 1 87 ? 3.874 -13.048 25.258 1.00 37.34 87 PHE A CA 1
ATOM 712 C C . PHE A 1 87 ? 4.296 -14.416 25.787 1.00 37.34 87 PHE A C 1
ATOM 714 O O . PHE A 1 87 ? 4.893 -15.186 25.002 1.00 37.34 87 PHE A O 1
#